Protein AF-A0A847A0R1-F1 (afdb_monomer_lite)

Secondary structure (DSSP, 8-state):
--SPPTT--HHHHHHHHHHHHHHHHHTT-HHHHHTTB-HHHHHHHHHHTT--S-HHHHHHIIIIIHHHHHHHHHHHTTPPPS--TT--STTEEE-GGG-EEEETTEEEE-GGGEEE--TTS-TTSS----TTTSS-EEEEE-TTS-EEEE-GGG--------

Radius of gyration: 16.35 Å; chains: 1; bounding box: 42×31×47 Å

Structure (mmCIF, N/CA/C/O backbone):
data_AF-A0A847A0R1-F1
#
_entry.id   AF-A0A847A0R1-F1
#
loop_
_atom_site.group_PDB
_atom_site.id
_atom_site.type_symbol
_atom_site.label_atom_id
_atom_site.label_alt_id
_atom_site.label_comp_id
_atom_site.label_asym_id
_atom_site.label_entity_id
_atom_site.label_seq_id
_atom_site.pdbx_PDB_ins_code
_atom_site.Cartn_x
_atom_site.Cartn_y
_atom_site.Cartn_z
_atom_site.occupancy
_atom_site.B_iso_or_equiv
_atom_site.auth_seq_id
_atom_site.auth_comp_id
_atom_site.auth_asym_id
_atom_site.auth_atom_id
_atom_site.pdbx_PDB_model_num
ATOM 1 N N . ALA A 1 1 ? 14.062 -8.640 5.015 1.00 62.72 1 ALA A N 1
ATOM 2 C CA . ALA A 1 1 ? 14.536 -7.464 4.256 1.00 62.72 1 ALA A CA 1
ATOM 3 C C . ALA A 1 1 ? 13.329 -6.574 3.983 1.00 62.72 1 ALA A C 1
ATOM 5 O O . ALA A 1 1 ? 12.242 -7.123 3.877 1.00 62.72 1 ALA A O 1
ATOM 6 N N . LEU A 1 2 ? 13.486 -5.249 3.879 1.00 88.38 2 LEU A N 1
ATOM 7 C CA . LEU A 1 2 ? 12.394 -4.323 3.509 1.00 88.38 2 LEU A CA 1
ATOM 8 C C . LEU A 1 2 ? 12.090 -4.357 1.999 1.00 88.38 2 LEU A C 1
ATOM 10 O O . LEU A 1 2 ? 11.686 -3.358 1.419 1.00 88.38 2 LEU A O 1
ATOM 14 N N . GLN A 1 3 ? 12.397 -5.473 1.343 1.00 94.19 3 GLN A N 1
ATOM 15 C CA . GLN A 1 3 ? 12.372 -5.637 -0.101 1.00 94.19 3 GLN A CA 1
ATOM 16 C C . GLN A 1 3 ? 11.925 -7.057 -0.447 1.00 94.19 3 GLN A C 1
ATOM 18 O O . GLN A 1 3 ? 12.223 -7.978 0.327 1.00 94.19 3 GLN A O 1
ATOM 23 N N . PRO A 1 4 ? 11.259 -7.240 -1.599 1.00 94.12 4 PRO A N 1
ATOM 24 C CA . PRO A 1 4 ? 10.969 -8.557 -2.140 1.00 94.12 4 PRO A CA 1
ATOM 25 C C . PRO A 1 4 ? 12.226 -9.415 -2.309 1.00 94.12 4 PRO A C 1
ATOM 27 O O . PRO A 1 4 ? 13.349 -8.916 -2.426 1.00 94.12 4 PRO A O 1
ATOM 30 N N . ILE A 1 5 ? 12.032 -10.730 -2.347 1.00 93.56 5 ILE A N 1
ATOM 31 C CA . ILE A 1 5 ? 13.088 -11.704 -2.617 1.00 93.56 5 ILE A CA 1
ATOM 32 C C . ILE A 1 5 ? 13.702 -11.400 -3.989 1.00 93.56 5 ILE A C 1
ATOM 34 O O . ILE A 1 5 ? 12.991 -11.210 -4.978 1.00 93.56 5 ILE A O 1
ATOM 38 N N . SER A 1 6 ? 15.034 -11.372 -4.055 1.00 89.75 6 SER A N 1
ATOM 39 C CA . SER A 1 6 ? 15.762 -11.129 -5.304 1.00 89.75 6 SER A CA 1
ATOM 40 C C . SER A 1 6 ? 15.384 -12.158 -6.377 1.00 89.75 6 SER A C 1
ATOM 42 O O . SER A 1 6 ? 15.292 -13.351 -6.090 1.00 89.75 6 SER A O 1
ATOM 44 N N . GLY A 1 7 ? 15.154 -11.691 -7.607 1.00 87.25 7 GLY A N 1
ATOM 45 C CA . GLY A 1 7 ? 14.718 -12.530 -8.729 1.00 87.25 7 GLY A CA 1
ATOM 46 C C . GLY A 1 7 ? 13.223 -12.875 -8.744 1.00 87.25 7 GLY A C 1
ATOM 47 O O . GLY A 1 7 ? 12.808 -13.660 -9.593 1.00 87.25 7 GLY A O 1
ATOM 48 N N . SER A 1 8 ? 12.416 -12.309 -7.838 1.00 92.06 8 SER A N 1
ATOM 49 C CA . SER A 1 8 ? 10.951 -12.418 -7.905 1.00 92.06 8 SER A CA 1
ATOM 50 C C . SER A 1 8 ? 10.419 -11.827 -9.211 1.00 92.06 8 SER A C 1
ATOM 52 O O . SER A 1 8 ? 10.944 -10.827 -9.703 1.00 92.06 8 SER A O 1
ATOM 54 N N . SER A 1 9 ? 9.347 -12.413 -9.748 1.00 94.94 9 SER A N 1
ATOM 55 C CA . SER A 1 9 ? 8.587 -11.775 -10.827 1.00 94.94 9 SER A CA 1
ATOM 56 C C . SER A 1 9 ? 7.990 -10.446 -10.346 1.00 94.94 9 SER A C 1
ATOM 58 O O . SER A 1 9 ? 7.819 -10.254 -9.143 1.00 94.94 9 SER A O 1
ATOM 60 N N . ALA A 1 10 ? 7.617 -9.540 -11.255 1.00 93.94 10 ALA A N 1
ATOM 61 C CA . ALA A 1 10 ? 6.969 -8.284 -10.865 1.00 93.94 10 ALA A CA 1
ATOM 62 C C . ALA A 1 10 ? 5.674 -8.509 -10.058 1.00 93.94 10 ALA A C 1
ATOM 64 O O . ALA A 1 10 ? 5.408 -7.784 -9.102 1.00 93.94 10 ALA A O 1
ATOM 65 N N . VAL A 1 11 ? 4.902 -9.549 -10.400 1.00 95.06 11 VAL A N 1
ATOM 66 C CA . VAL A 1 11 ? 3.691 -9.948 -9.665 1.00 95.06 11 VAL A CA 1
ATOM 67 C C . VAL A 1 11 ? 4.034 -10.396 -8.244 1.00 95.06 11 VAL A C 1
ATOM 69 O O . VAL A 1 11 ? 3.457 -9.894 -7.279 1.00 95.06 11 VAL A O 1
ATOM 72 N N . ASP A 1 12 ? 5.007 -11.298 -8.100 1.00 94.81 12 ASP A N 1
ATOM 73 C CA . ASP A 1 12 ? 5.421 -11.800 -6.786 1.00 94.81 12 ASP A CA 1
ATOM 74 C C . ASP A 1 12 ? 6.072 -10.697 -5.946 1.00 94.81 12 ASP A C 1
ATOM 76 O O . ASP A 1 12 ? 5.886 -10.649 -4.731 1.00 94.81 12 ASP A O 1
ATOM 80 N N . ALA A 1 13 ? 6.825 -9.799 -6.584 1.00 94.69 13 ALA A N 1
ATOM 81 C CA . ALA A 1 13 ? 7.440 -8.652 -5.939 1.00 94.69 13 ALA A CA 1
ATOM 82 C C . ALA A 1 13 ? 6.385 -7.669 -5.425 1.00 94.69 13 ALA A C 1
ATOM 84 O O . ALA A 1 13 ? 6.505 -7.195 -4.296 1.00 94.69 13 ALA A O 1
ATOM 85 N N . ALA A 1 14 ? 5.324 -7.419 -6.198 1.00 92.19 14 ALA A N 1
ATOM 86 C CA . ALA A 1 14 ? 4.196 -6.602 -5.767 1.00 92.19 14 ALA A CA 1
ATOM 87 C C . ALA A 1 14 ? 3.489 -7.197 -4.547 1.00 92.19 14 ALA A C 1
ATOM 89 O O . ALA A 1 14 ? 3.310 -6.500 -3.547 1.00 92.19 14 ALA A O 1
ATOM 90 N N . ALA A 1 15 ? 3.159 -8.490 -4.589 1.00 90.56 15 ALA A N 1
ATOM 91 C CA . ALA A 1 15 ? 2.528 -9.171 -3.463 1.00 90.56 15 ALA A CA 1
ATOM 92 C C . ALA A 1 15 ? 3.411 -9.127 -2.202 1.00 90.56 15 ALA A C 1
ATOM 94 O O . ALA A 1 15 ? 2.947 -8.758 -1.125 1.00 90.56 15 ALA A O 1
ATOM 95 N N . GLN A 1 16 ? 4.708 -9.416 -2.340 1.00 92.69 16 GLN A N 1
ATOM 96 C CA . GLN A 1 16 ? 5.658 -9.352 -1.227 1.00 92.69 16 GLN A CA 1
ATOM 97 C C . GLN A 1 16 ? 5.825 -7.934 -0.670 1.00 92.69 16 GLN A C 1
ATOM 99 O O . GLN A 1 16 ? 5.919 -7.775 0.544 1.00 92.69 16 GLN A O 1
ATOM 104 N N . LEU A 1 17 ? 5.859 -6.900 -1.517 1.00 91.44 17 LEU A N 1
ATOM 105 C CA . LEU A 1 17 ? 6.002 -5.514 -1.065 1.00 91.44 17 LEU A CA 1
ATOM 106 C C . LEU A 1 17 ? 4.784 -5.060 -0.247 1.00 91.44 17 LEU A C 1
ATOM 108 O O . LEU A 1 17 ? 4.952 -4.377 0.763 1.00 91.44 17 LEU A O 1
ATOM 112 N N . ILE A 1 18 ? 3.577 -5.483 -0.636 1.00 87.56 18 ILE A N 1
ATOM 113 C CA . ILE A 1 18 ? 2.336 -5.233 0.115 1.00 87.56 18 ILE A CA 1
ATOM 114 C C . ILE A 1 18 ? 2.385 -5.921 1.483 1.00 87.56 18 ILE A C 1
ATOM 116 O O . ILE A 1 18 ? 2.117 -5.277 2.496 1.00 87.56 18 ILE A O 1
ATOM 120 N N . GLU A 1 19 ? 2.800 -7.188 1.537 1.00 87.06 19 GLU A N 1
ATOM 121 C CA . GLU A 1 19 ? 2.970 -7.932 2.795 1.00 87.06 19 GLU A CA 1
ATOM 122 C C . GLU A 1 19 ? 4.019 -7.290 3.719 1.00 87.06 19 GLU A C 1
ATOM 124 O O . GLU A 1 19 ? 3.791 -7.139 4.920 1.00 87.06 19 GLU A O 1
ATOM 129 N N . ILE A 1 20 ? 5.155 -6.851 3.163 1.00 90.31 20 ILE A N 1
ATOM 130 C CA . ILE A 1 20 ? 6.194 -6.131 3.913 1.00 90.31 20 ILE A CA 1
ATOM 131 C C . ILE A 1 20 ? 5.623 -4.832 4.481 1.00 90.31 20 ILE A C 1
ATOM 133 O O . ILE A 1 20 ? 5.783 -4.566 5.671 1.00 90.31 20 ILE A O 1
ATOM 137 N N . HIS A 1 21 ? 4.952 -4.031 3.653 1.00 87.62 21 HIS A N 1
ATOM 138 C CA . HIS A 1 21 ? 4.368 -2.767 4.088 1.00 87.62 21 HIS A CA 1
ATOM 139 C C . HIS A 1 21 ? 3.350 -2.973 5.214 1.00 87.62 21 HIS A C 1
ATOM 141 O O . HIS A 1 21 ? 3.388 -2.269 6.222 1.00 87.62 21 HIS A O 1
ATOM 147 N N . ARG A 1 22 ? 2.477 -3.974 5.076 1.00 82.12 22 ARG A N 1
ATOM 148 C CA . ARG A 1 22 ? 1.491 -4.355 6.093 1.00 82.12 22 ARG A CA 1
ATOM 149 C C . ARG A 1 22 ? 2.156 -4.684 7.428 1.00 82.12 22 ARG A C 1
ATOM 151 O O . ARG A 1 22 ? 1.812 -4.073 8.435 1.00 82.12 22 ARG A O 1
ATOM 158 N N . GLY A 1 23 ? 3.173 -5.547 7.420 1.00 83.06 23 GLY A N 1
ATOM 159 C CA . GLY A 1 23 ? 3.915 -5.899 8.634 1.00 83.06 23 GLY A CA 1
ATOM 160 C C . GLY A 1 23 ? 4.646 -4.713 9.279 1.00 83.06 23 GLY A C 1
ATOM 161 O O . GLY A 1 23 ? 4.807 -4.677 10.499 1.00 83.06 23 GLY A O 1
ATOM 162 N N . LEU A 1 24 ? 5.074 -3.719 8.489 1.00 87.44 24 LEU A N 1
ATOM 163 C CA . LEU A 1 24 ? 5.667 -2.487 9.019 1.00 87.44 24 LEU A CA 1
ATOM 164 C C . LEU A 1 24 ? 4.635 -1.615 9.727 1.00 87.44 24 LEU A C 1
ATOM 166 O O . LEU A 1 24 ? 4.934 -1.124 10.811 1.00 87.44 24 LEU A O 1
ATOM 170 N N . LEU A 1 25 ? 3.439 -1.454 9.160 1.00 82.12 25 LEU A N 1
ATOM 171 C CA . LEU A 1 25 ? 2.365 -0.706 9.813 1.00 82.12 25 LEU A CA 1
ATOM 172 C C . LEU A 1 25 ? 1.882 -1.389 11.098 1.00 82.12 25 LEU A C 1
ATOM 174 O O . LEU A 1 25 ? 1.756 -0.728 12.120 1.00 82.12 25 LEU A O 1
ATOM 178 N N . GLU A 1 26 ? 1.697 -2.713 11.075 1.00 78.81 26 GLU A N 1
ATOM 179 C CA . GLU A 1 26 ? 1.339 -3.512 12.261 1.00 78.81 26 GLU A CA 1
ATOM 180 C C . GLU A 1 26 ? 2.386 -3.420 13.378 1.00 78.81 26 GLU A C 1
ATOM 182 O O . GLU A 1 26 ? 2.063 -3.561 14.553 1.00 78.81 26 GLU A O 1
ATOM 187 N N . SER A 1 27 ? 3.646 -3.179 13.013 1.00 85.62 27 SER A N 1
ATOM 188 C CA . SER A 1 27 ? 4.743 -2.970 13.962 1.00 85.62 27 SER A CA 1
ATOM 189 C C . SER A 1 27 ? 4.969 -1.491 14.307 1.00 85.62 27 SER A C 1
ATOM 191 O O . SER A 1 27 ? 5.995 -1.176 14.909 1.00 85.62 27 SER A O 1
ATOM 193 N N . GLU A 1 28 ? 4.087 -0.584 13.872 1.00 86.69 28 GLU A N 1
ATOM 194 C CA . GLU A 1 28 ? 4.196 0.876 14.039 1.0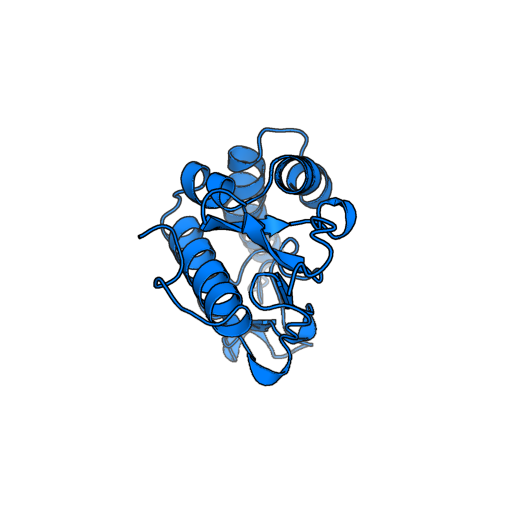0 86.69 28 GLU A CA 1
ATOM 195 C C . GLU A 1 28 ? 5.498 1.485 13.467 1.00 86.69 28 GLU A C 1
ATOM 197 O O . GLU A 1 28 ? 5.982 2.540 13.880 1.00 86.69 28 GLU A O 1
ATOM 202 N N . ARG A 1 29 ? 6.098 0.835 12.463 1.00 90.38 29 ARG A N 1
ATOM 203 C CA . ARG A 1 29 ? 7.346 1.257 11.798 1.00 90.38 29 ARG A CA 1
ATOM 204 C C . ARG A 1 29 ? 7.055 2.178 10.610 1.00 90.38 29 ARG A C 1
ATOM 206 O O . ARG A 1 29 ? 7.483 1.916 9.485 1.00 90.38 29 ARG A O 1
ATOM 213 N N . PHE A 1 30 ? 6.341 3.275 10.859 1.00 87.62 30 PHE A N 1
ATOM 214 C CA . PHE A 1 30 ? 5.815 4.173 9.817 1.00 87.62 30 PHE A CA 1
ATOM 215 C C . PHE A 1 30 ? 6.895 4.811 8.933 1.00 87.62 30 PHE A C 1
ATOM 217 O O . PHE A 1 30 ? 6.709 4.911 7.724 1.00 87.62 30 PHE A O 1
ATOM 224 N N . ASN A 1 31 ? 8.058 5.154 9.495 1.00 91.00 31 ASN A N 1
ATOM 225 C CA . ASN A 1 31 ? 9.199 5.669 8.722 1.00 91.00 31 ASN A CA 1
ATOM 226 C C . ASN A 1 31 ? 9.687 4.670 7.664 1.00 91.00 31 ASN A C 1
ATOM 228 O O . ASN A 1 31 ? 10.021 5.033 6.537 1.00 91.00 31 ASN A O 1
ATOM 232 N N . GLU A 1 32 ? 9.728 3.389 8.023 1.00 92.69 32 GLU A N 1
ATOM 233 C CA . GLU A 1 32 ? 10.192 2.337 7.124 1.00 92.69 32 GLU A CA 1
ATOM 234 C C . GLU A 1 32 ? 9.116 1.974 6.105 1.00 92.69 32 GLU A C 1
ATOM 236 O O . GLU A 1 32 ? 9.441 1.772 4.938 1.00 92.69 32 GLU A O 1
ATOM 241 N N . ALA A 1 33 ? 7.843 1.968 6.510 1.00 89.62 33 ALA A N 1
ATOM 242 C CA . ALA A 1 33 ? 6.719 1.837 5.587 1.00 89.62 33 ALA A CA 1
ATOM 243 C C . ALA A 1 33 ? 6.732 2.966 4.544 1.00 89.62 33 ALA A C 1
ATOM 245 O O . ALA A 1 33 ? 6.631 2.705 3.346 1.00 89.62 33 ALA A O 1
ATOM 246 N N . CYS A 1 34 ? 6.982 4.203 4.985 1.00 88.50 34 CYS A N 1
ATOM 247 C CA . CYS A 1 34 ? 7.103 5.363 4.111 1.00 88.50 34 CYS A CA 1
ATOM 248 C C . CYS A 1 34 ? 8.254 5.225 3.093 1.00 88.50 34 CYS A C 1
ATOM 250 O O . CYS A 1 34 ? 8.127 5.635 1.940 1.00 88.50 34 CYS A O 1
ATOM 252 N N . SER A 1 35 ? 9.359 4.571 3.467 1.00 91.19 35 SER A N 1
ATOM 253 C CA . SER A 1 35 ? 10.494 4.342 2.557 1.00 91.19 35 SER A CA 1
ATOM 254 C C . SER A 1 35 ? 10.181 3.423 1.364 1.00 91.19 35 SER A C 1
ATOM 256 O O . SER A 1 35 ? 10.948 3.388 0.398 1.00 91.19 35 SER A O 1
ATOM 258 N N . LEU A 1 36 ? 9.058 2.692 1.407 1.00 91.94 36 LEU A N 1
ATOM 259 C CA . LEU A 1 36 ? 8.607 1.819 0.319 1.00 91.94 36 LEU A CA 1
ATOM 260 C C . LEU A 1 36 ? 7.909 2.584 -0.811 1.00 91.94 36 LEU A C 1
ATOM 262 O O . LEU A 1 36 ? 7.634 1.996 -1.855 1.00 91.94 36 LEU A O 1
ATOM 266 N N . TYR A 1 37 ? 7.622 3.873 -0.635 1.00 89.50 37 TYR A N 1
ATOM 267 C CA . TYR A 1 37 ? 7.005 4.714 -1.657 1.00 89.50 37 TYR A CA 1
ATOM 268 C C . TYR A 1 37 ? 8.060 5.490 -2.439 1.00 89.50 37 TYR A C 1
ATOM 270 O O . TYR A 1 37 ? 9.092 5.907 -1.906 1.00 89.50 37 TYR A O 1
ATOM 278 N N . ARG A 1 38 ? 7.793 5.737 -3.722 1.00 87.81 38 ARG A N 1
ATOM 279 C CA . ARG A 1 38 ? 8.481 6.811 -4.444 1.00 87.81 38 ARG A CA 1
ATOM 280 C C . ARG A 1 38 ? 8.028 8.177 -3.913 1.00 87.81 38 ARG A C 1
ATOM 282 O O . ARG A 1 38 ? 6.959 8.308 -3.321 1.00 87.81 38 ARG A O 1
ATOM 289 N N . ALA A 1 39 ? 8.876 9.188 -4.092 1.00 82.75 39 ALA A N 1
ATOM 290 C CA . ALA A 1 39 ? 8.731 10.476 -3.417 1.00 82.75 39 ALA A CA 1
ATOM 291 C C . ALA A 1 39 ? 7.437 11.229 -3.776 1.00 82.75 39 ALA A C 1
ATOM 293 O O . ALA A 1 39 ? 6.842 11.847 -2.894 1.00 82.75 39 ALA A O 1
ATOM 294 N N . GLU A 1 40 ? 6.977 11.186 -5.031 1.00 78.94 40 GLU A N 1
ATOM 295 C CA . GLU A 1 40 ? 5.735 11.866 -5.412 1.00 78.94 40 GLU A CA 1
ATOM 296 C C . GLU A 1 40 ? 4.519 11.087 -4.901 1.00 78.94 40 GLU A C 1
ATOM 298 O O . GLU A 1 40 ? 3.605 11.714 -4.363 1.00 78.94 40 GLU A O 1
ATOM 303 N N . PHE A 1 41 ? 4.514 9.746 -4.948 1.00 81.00 41 PHE A N 1
ATOM 304 C CA . PHE A 1 41 ? 3.425 8.984 -4.330 1.00 81.00 41 PHE A CA 1
ATOM 305 C C . PHE A 1 41 ? 3.371 9.185 -2.808 1.00 81.00 41 PHE A C 1
ATOM 307 O O . PHE A 1 41 ? 2.290 9.405 -2.265 1.00 81.00 41 PHE A O 1
ATOM 314 N N . ALA A 1 42 ? 4.521 9.225 -2.128 1.00 80.75 42 ALA A N 1
ATOM 315 C CA . ALA A 1 42 ? 4.594 9.555 -0.704 1.00 80.75 42 ALA A CA 1
ATOM 316 C C . ALA A 1 42 ? 3.967 10.929 -0.397 1.00 80.75 42 ALA A C 1
ATOM 318 O O . ALA A 1 42 ? 3.213 11.065 0.563 1.00 80.75 42 ALA A O 1
ATOM 319 N N . GLY A 1 43 ? 4.209 11.936 -1.245 1.00 75.38 43 GLY A N 1
ATOM 320 C CA . GLY A 1 43 ? 3.580 13.255 -1.121 1.00 75.38 43 GLY A CA 1
ATOM 321 C C . GLY A 1 43 ? 2.064 13.252 -1.370 1.00 75.38 43 GLY A C 1
ATOM 322 O O . GLY A 1 43 ? 1.343 14.064 -0.792 1.00 75.38 43 GLY A O 1
ATOM 323 N N . GLN A 1 44 ? 1.555 12.331 -2.194 1.00 74.94 44 GLN A N 1
ATOM 324 C CA . GLN A 1 44 ? 0.116 12.177 -2.442 1.00 74.94 44 GLN A CA 1
ATOM 325 C C . GLN A 1 44 ? -0.624 11.504 -1.280 1.00 74.94 44 GLN A C 1
ATOM 327 O O . GLN A 1 44 ? -1.820 11.754 -1.116 1.00 74.94 44 GLN A O 1
ATOM 332 N N . LEU A 1 45 ? 0.056 10.682 -0.468 1.00 71.75 45 LEU A N 1
ATOM 333 C CA . LEU A 1 45 ? -0.560 10.020 0.690 1.00 71.75 45 LEU A CA 1
ATOM 334 C C . LEU A 1 45 ? -1.161 11.032 1.668 1.00 71.75 45 LEU A C 1
ATOM 336 O O . LEU A 1 45 ? -2.272 10.813 2.148 1.00 71.75 45 LEU A O 1
ATOM 340 N N . ALA A 1 46 ? -0.481 12.158 1.897 1.00 65.56 46 ALA A N 1
ATOM 341 C CA . ALA A 1 46 ? -0.965 13.236 2.759 1.00 65.56 46 ALA A CA 1
ATOM 342 C C . ALA A 1 46 ? -2.381 13.684 2.338 1.00 65.56 46 ALA A C 1
ATOM 344 O O . ALA A 1 46 ? -3.338 13.640 3.115 1.00 65.56 46 ALA A O 1
ATOM 345 N N . GLY A 1 47 ? -2.564 13.964 1.043 1.00 63.12 47 GLY A N 1
ATOM 346 C CA . GLY A 1 47 ? -3.859 14.363 0.487 1.00 63.12 47 GLY A CA 1
ATOM 347 C C . GLY A 1 47 ? -4.964 13.305 0.607 1.00 63.12 47 GLY A C 1
ATOM 348 O O . GLY A 1 47 ? -6.140 13.665 0.586 1.00 63.12 47 GLY A O 1
ATOM 349 N N . LEU A 1 48 ? -4.616 12.022 0.746 1.00 59.28 48 LEU A N 1
ATOM 350 C CA . LEU A 1 48 ? -5.581 10.924 0.883 1.00 59.28 48 LEU A CA 1
ATOM 351 C C . LEU A 1 48 ? -6.102 10.760 2.310 1.00 59.28 48 LEU A C 1
ATOM 353 O O . LEU A 1 48 ? -7.264 10.402 2.478 1.00 59.28 48 LEU A O 1
ATOM 357 N N . ALA A 1 49 ? -5.282 11.049 3.320 1.00 56.22 49 ALA A N 1
ATOM 358 C CA . ALA A 1 49 ? -5.705 11.003 4.720 1.00 56.22 49 ALA A CA 1
ATOM 359 C C . ALA A 1 49 ? -6.398 12.298 5.183 1.00 56.22 49 ALA A C 1
ATOM 361 O O . ALA A 1 49 ? -6.777 12.402 6.345 1.00 56.22 49 ALA A O 1
ATOM 362 N N . GLY A 1 50 ? -6.536 13.300 4.302 1.00 60.78 50 GLY A N 1
ATOM 363 C CA . GLY A 1 50 ? -6.978 14.645 4.690 1.00 60.78 50 GLY A CA 1
ATOM 364 C C . GLY A 1 50 ? -5.953 15.389 5.554 1.00 60.78 50 GLY A C 1
ATOM 365 O O . GLY A 1 50 ? -6.284 16.407 6.158 1.00 60.78 50 GLY A O 1
ATOM 366 N N . HIS A 1 51 ? -4.715 14.895 5.587 1.00 65.19 51 HIS A N 1
ATOM 367 C CA . HIS A 1 51 ? -3.637 15.363 6.443 1.00 65.19 51 HIS A CA 1
ATOM 368 C C . HIS A 1 51 ? -2.585 16.115 5.609 1.00 65.19 51 HIS A C 1
ATOM 370 O O . HIS A 1 51 ? -2.349 15.792 4.450 1.00 65.19 51 HIS A O 1
ATOM 376 N N . GLN A 1 52 ? -1.943 17.149 6.153 1.00 64.62 52 GLN A N 1
ATOM 377 C CA . GLN A 1 52 ? -0.880 17.893 5.448 1.00 64.62 52 GLN A CA 1
ATOM 378 C C . GLN A 1 52 ? 0.448 17.812 6.198 1.00 64.62 52 GLN A C 1
ATOM 380 O O . GLN A 1 52 ? 1.046 18.830 6.541 1.00 64.62 52 GLN A O 1
ATOM 385 N N . GLY A 1 53 ? 0.890 16.583 6.447 1.00 73.00 53 GLY A N 1
ATOM 386 C CA . GLY A 1 53 ? 2.132 16.278 7.148 1.00 73.00 53 GLY A CA 1
ATOM 387 C C . GLY A 1 53 ? 3.052 15.353 6.347 1.00 73.00 53 GLY A C 1
ATOM 388 O O . GLY A 1 53 ? 2.707 14.931 5.238 1.00 73.00 53 GLY A O 1
ATOM 389 N N . PRO A 1 54 ? 4.240 15.046 6.891 1.00 84.25 54 PRO A N 1
ATOM 390 C CA . PRO A 1 54 ? 5.120 13.994 6.397 1.00 84.25 54 PRO A CA 1
ATOM 391 C C . PRO A 1 54 ? 4.386 12.661 6.191 1.00 84.25 54 PRO A C 1
ATOM 393 O O . PRO A 1 54 ? 3.330 12.394 6.771 1.00 84.25 54 PRO A O 1
ATOM 396 N N . CYS A 1 55 ? 4.943 11.800 5.344 1.00 84.88 55 CYS A N 1
ATOM 397 C CA . CYS A 1 55 ? 4.285 10.553 4.958 1.00 84.88 55 CYS A CA 1
ATOM 398 C C . CYS A 1 55 ? 4.183 9.566 6.133 1.00 84.88 55 CYS A C 1
ATOM 400 O O . CYS A 1 55 ? 3.157 8.913 6.289 1.00 84.88 55 CYS A O 1
ATOM 402 N N . GLU A 1 56 ? 5.171 9.520 7.024 1.00 86.56 56 GLU A N 1
ATOM 403 C CA . GLU A 1 56 ? 5.124 8.757 8.272 1.00 86.56 56 GLU A CA 1
ATOM 404 C C . GLU A 1 56 ? 4.015 9.228 9.225 1.00 86.56 56 GLU A C 1
ATOM 406 O O . GLU A 1 56 ? 3.319 8.392 9.796 1.00 86.56 56 GLU A O 1
ATOM 411 N N . GLU A 1 57 ? 3.805 1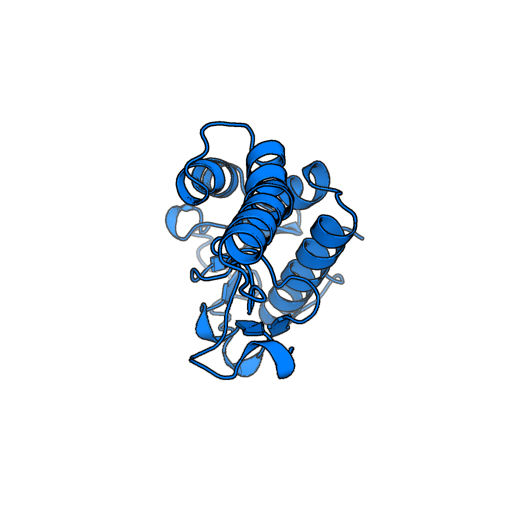0.543 9.356 1.00 85.06 57 GLU A N 1
ATOM 412 C CA . GLU A 1 57 ? 2.748 11.120 10.197 1.00 85.06 57 GLU A CA 1
ATOM 413 C C . GLU A 1 57 ? 1.379 10.830 9.591 1.00 85.06 57 GLU A C 1
ATOM 415 O O . GLU A 1 57 ? 0.464 10.414 10.290 1.00 85.06 57 GLU A O 1
ATOM 420 N N . THR A 1 58 ? 1.273 10.941 8.267 1.00 80.56 58 THR A N 1
ATOM 421 C CA . THR A 1 58 ? 0.073 10.566 7.515 1.00 80.56 58 THR A CA 1
ATOM 422 C C . THR A 1 58 ? -0.276 9.091 7.718 1.00 80.56 58 THR A C 1
ATOM 424 O O . THR A 1 58 ? -1.437 8.757 7.945 1.00 80.56 58 THR A O 1
ATOM 427 N N . LEU A 1 59 ? 0.716 8.196 7.640 1.00 80.75 59 LEU A N 1
ATOM 428 C CA . LEU A 1 59 ? 0.523 6.764 7.866 1.00 80.75 59 LEU A CA 1
ATOM 429 C C . LEU A 1 59 ? 0.123 6.475 9.317 1.00 80.75 59 LEU A C 1
ATOM 431 O O . LEU A 1 59 ? -0.781 5.674 9.530 1.00 80.75 59 LEU A O 1
ATOM 435 N N . TYR A 1 60 ? 0.748 7.135 10.296 1.00 82.56 60 TYR A N 1
ATOM 436 C CA . TYR A 1 60 ? 0.371 7.035 11.708 1.00 82.56 60 TYR A CA 1
ATOM 437 C C . TYR A 1 60 ? -1.060 7.524 11.952 1.00 82.56 60 TYR A C 1
ATOM 439 O O . TYR A 1 60 ? -1.851 6.826 12.578 1.00 82.56 60 TYR A O 1
ATOM 447 N N . GLU A 1 61 ? -1.417 8.698 11.439 1.00 78.06 61 GLU A N 1
ATOM 448 C CA . GLU A 1 61 ? -2.740 9.286 11.638 1.00 78.06 61 GLU A CA 1
ATOM 449 C C . GLU A 1 61 ? -3.823 8.429 10.986 1.00 78.06 61 GLU A C 1
ATOM 451 O O . GLU A 1 61 ? -4.825 8.108 11.622 1.00 78.06 61 GLU A O 1
ATOM 456 N N . ALA A 1 62 ? -3.586 7.971 9.754 1.00 72.75 62 ALA A N 1
ATOM 457 C CA . ALA A 1 62 ? -4.499 7.070 9.068 1.00 72.75 62 ALA A CA 1
ATOM 458 C C . ALA A 1 62 ? -4.639 5.728 9.801 1.00 72.75 62 ALA A C 1
ATOM 460 O O . ALA A 1 62 ? -5.746 5.220 9.922 1.00 72.75 62 ALA A O 1
ATOM 461 N N . PHE A 1 63 ? -3.542 5.140 10.285 1.00 73.12 63 PHE A N 1
ATOM 462 C CA . PHE A 1 63 ? -3.554 3.793 10.859 1.00 73.12 63 PHE A CA 1
ATOM 463 C C . PHE A 1 63 ? -4.007 3.747 12.322 1.00 73.12 63 PHE A C 1
ATOM 465 O O . PHE A 1 63 ? -4.782 2.869 12.693 1.00 73.12 63 PHE A O 1
ATOM 472 N N . VAL A 1 64 ? -3.517 4.668 13.152 1.00 74.31 64 VAL A N 1
ATOM 473 C CA . VAL A 1 64 ? -3.717 4.675 14.610 1.00 74.31 64 VAL A CA 1
ATOM 474 C C . VAL A 1 64 ? -4.836 5.638 14.993 1.00 74.31 64 VAL A C 1
ATOM 476 O O . VAL A 1 64 ? -5.832 5.223 15.575 1.00 74.31 64 VAL A O 1
ATOM 479 N N . VAL A 1 65 ? -4.713 6.918 14.631 1.00 72.12 65 VAL A N 1
ATOM 480 C CA . VAL A 1 65 ? -5.619 7.970 15.131 1.00 72.12 65 VAL A CA 1
ATOM 481 C C . VAL A 1 65 ? -7.033 7.799 14.585 1.00 72.12 65 VAL A C 1
ATOM 483 O O . VAL A 1 65 ? -7.987 7.754 15.355 1.00 72.12 65 VAL A O 1
ATOM 486 N N . GLN A 1 66 ? -7.187 7.652 13.268 1.00 71.25 66 GLN A N 1
ATOM 487 C CA . GLN A 1 66 ? -8.511 7.505 12.649 1.00 71.25 66 GLN A CA 1
ATOM 488 C C . GLN A 1 66 ? -9.188 6.183 13.037 1.00 71.25 66 GLN A C 1
ATOM 490 O O . GLN A 1 66 ? -10.416 6.093 13.075 1.00 71.25 66 GLN A O 1
ATOM 495 N N . THR A 1 67 ? -8.393 5.167 13.375 1.00 66.69 67 THR A N 1
ATOM 496 C CA . THR A 1 67 ? -8.879 3.926 13.980 1.00 66.69 67 THR A CA 1
ATOM 497 C C . THR A 1 67 ? -9.461 4.196 15.367 1.00 66.69 67 THR A C 1
ATOM 499 O O . THR A 1 67 ? -10.625 3.871 15.603 1.00 66.69 67 THR A O 1
ATOM 502 N N . ASP A 1 68 ? -8.704 4.840 16.257 1.00 69.06 68 ASP A N 1
ATOM 503 C CA . ASP A 1 68 ? -9.152 5.167 17.617 1.00 69.06 68 ASP A CA 1
ATOM 504 C C . ASP A 1 68 ? -10.399 6.065 17.618 1.00 69.06 68 ASP A C 1
ATOM 506 O O . ASP A 1 68 ? -11.346 5.818 18.369 1.00 69.06 68 ASP A O 1
ATOM 510 N N . GLU A 1 69 ? -10.447 7.073 16.744 1.00 69.94 69 GLU A N 1
ATOM 511 C CA . GLU A 1 69 ? -11.609 7.955 16.587 1.00 69.94 69 GLU A CA 1
ATOM 512 C C . GLU A 1 69 ? -12.860 7.187 16.148 1.00 69.94 69 GLU A C 1
ATOM 514 O O . GLU A 1 69 ? -13.949 7.420 16.679 1.00 69.94 69 GLU A O 1
ATOM 519 N N . ALA A 1 70 ? -12.718 6.242 15.215 1.00 66.25 70 ALA A N 1
ATOM 520 C CA . ALA A 1 70 ? -13.826 5.404 14.771 1.00 66.25 70 ALA A CA 1
ATOM 521 C C . ALA A 1 70 ? -14.331 4.478 15.890 1.00 66.25 70 ALA A C 1
ATOM 523 O O . ALA A 1 70 ? -15.545 4.320 16.049 1.00 66.25 70 ALA A O 1
ATOM 524 N N . PHE A 1 71 ? -13.428 3.909 16.698 1.00 66.75 71 PHE A N 1
ATOM 525 C CA . PHE A 1 71 ? -13.813 3.114 17.867 1.00 66.75 71 PHE A CA 1
ATOM 526 C C . PHE A 1 71 ? -14.555 3.957 18.911 1.00 66.75 71 PHE A C 1
ATOM 528 O O . PHE A 1 71 ? -15.636 3.565 19.357 1.00 66.75 71 PHE A O 1
ATOM 535 N N . ALA A 1 72 ? -14.028 5.136 19.245 1.00 68.81 72 ALA A N 1
ATOM 536 C CA . ALA A 1 72 ? -14.650 6.051 20.199 1.00 68.81 72 ALA A CA 1
ATOM 537 C C . ALA A 1 72 ? -16.029 6.547 19.725 1.00 68.81 72 ALA A C 1
ATOM 539 O O . ALA A 1 72 ? -16.963 6.655 20.522 1.00 68.81 72 ALA A O 1
ATOM 540 N N . ALA A 1 73 ? -16.184 6.827 18.426 1.00 68.56 73 ALA A N 1
ATOM 541 C CA . ALA A 1 73 ? -17.455 7.252 17.846 1.00 68.56 73 ALA A CA 1
ATOM 542 C C . ALA A 1 73 ? -18.530 6.159 17.940 1.00 68.56 73 ALA A C 1
ATOM 544 O O . ALA A 1 73 ? -19.668 6.451 18.309 1.00 68.56 73 ALA A O 1
ATOM 545 N N . ALA A 1 74 ? -18.178 4.904 17.653 1.00 66.06 74 ALA A N 1
ATOM 546 C CA . ALA A 1 74 ? -19.109 3.788 17.777 1.00 66.06 74 ALA A CA 1
ATOM 547 C C . ALA A 1 74 ? -19.490 3.519 19.241 1.00 66.06 74 ALA A C 1
ATOM 549 O O . ALA A 1 74 ? -20.677 3.394 19.548 1.00 66.06 74 ALA A O 1
ATOM 550 N N . GLU A 1 75 ? -18.519 3.543 20.161 1.00 71.50 75 GLU A N 1
ATOM 551 C CA . GLU A 1 75 ? -18.786 3.418 21.600 1.00 71.50 75 GLU A CA 1
ATOM 552 C C . GLU A 1 75 ? -19.765 4.499 22.088 1.00 71.50 75 GLU A C 1
ATOM 554 O O . GLU A 1 75 ? -20.729 4.192 22.794 1.00 71.50 75 GLU A O 1
ATOM 559 N N . ALA A 1 76 ? -19.580 5.753 21.661 1.00 70.69 76 ALA A N 1
ATOM 560 C CA . ALA A 1 76 ? -20.469 6.861 22.014 1.00 70.69 76 ALA A CA 1
ATOM 561 C C . ALA A 1 76 ? -21.911 6.677 21.503 1.00 70.69 76 ALA A C 1
ATOM 563 O O . ALA A 1 76 ? -22.852 7.194 22.112 1.00 70.69 76 ALA A O 1
ATOM 564 N N . LEU A 1 77 ? -22.097 5.934 20.410 1.00 77.56 77 LEU A N 1
ATOM 565 C CA . LEU A 1 77 ? -23.406 5.576 19.857 1.00 77.56 77 LEU A CA 1
ATOM 566 C C . LEU A 1 77 ? -23.988 4.294 20.479 1.00 77.56 77 LEU A C 1
ATOM 568 O O . LEU A 1 77 ? -25.119 3.921 20.169 1.00 77.56 77 LEU A O 1
ATOM 572 N N . GLY A 1 78 ? -23.255 3.631 21.381 1.00 70.81 78 GLY A N 1
ATOM 573 C CA . GLY A 1 78 ? -23.617 2.311 21.904 1.00 70.81 78 GLY A CA 1
ATOM 574 C C . GLY A 1 78 ? -23.551 1.215 20.838 1.00 70.81 78 GLY A C 1
ATOM 575 O O . GLY A 1 78 ? -24.164 0.156 20.995 1.00 70.81 78 GLY A O 1
ATOM 576 N N . GLU A 1 79 ? -22.840 1.482 19.747 1.00 62.25 79 GLU A N 1
ATOM 577 C CA . GLU A 1 79 ? -22.634 0.575 18.632 1.00 62.25 79 GLU A CA 1
ATOM 578 C C . GLU A 1 79 ? -21.301 -0.156 18.806 1.00 62.25 79 GLU A C 1
ATOM 580 O O . GLU A 1 79 ? -20.344 0.354 19.388 1.00 62.25 79 GLU A O 1
ATOM 585 N N . MET A 1 80 ? -21.230 -1.381 18.291 1.00 56.59 80 MET A N 1
ATOM 586 C CA . MET A 1 80 ? -19.947 -2.042 18.092 1.00 56.59 80 MET A CA 1
ATOM 587 C C . MET A 1 80 ? -19.448 -1.621 16.704 1.00 56.59 80 MET A C 1
ATOM 589 O O . MET A 1 80 ? -20.146 -1.902 15.726 1.00 56.59 80 MET A O 1
ATOM 593 N N . PRO A 1 81 ? -18.296 -0.935 16.591 1.00 52.75 81 PRO A N 1
ATOM 594 C CA . PRO A 1 81 ? -17.750 -0.554 15.294 1.00 52.75 81 PRO A CA 1
ATOM 595 C C . PRO A 1 81 ? -17.479 -1.831 14.501 1.00 52.75 81 PRO A C 1
ATOM 597 O O . PRO A 1 81 ? -16.745 -2.701 14.963 1.00 52.75 81 PRO A O 1
ATOM 600 N N . LEU A 1 82 ? -18.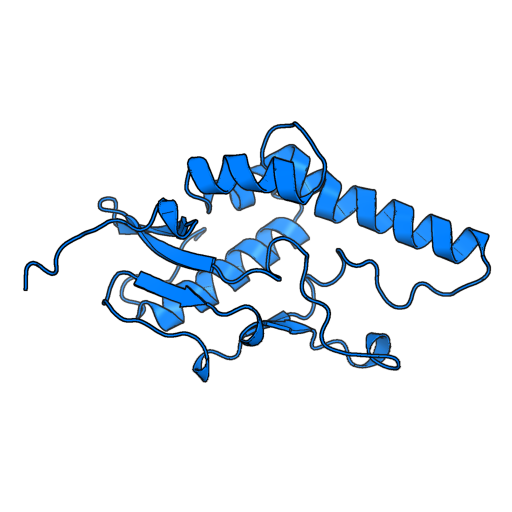115 -1.961 13.335 1.00 53.31 82 LEU A N 1
ATOM 601 C CA . LEU A 1 82 ? -17.998 -3.169 12.517 1.00 53.31 82 LEU A CA 1
ATOM 602 C C . LEU A 1 82 ? -16.608 -3.275 11.881 1.00 53.31 82 LEU A C 1
ATOM 604 O O . LEU A 1 82 ? -16.087 -4.379 11.785 1.00 53.31 82 LEU A O 1
ATOM 608 N N . THR A 1 83 ? -16.015 -2.136 11.498 1.00 50.84 83 THR A N 1
ATOM 609 C CA . THR A 1 83 ? -14.595 -1.938 11.152 1.00 50.84 83 THR A CA 1
ATOM 610 C C . THR A 1 83 ? -14.366 -0.440 10.913 1.00 50.84 83 THR A C 1
ATOM 612 O O . THR A 1 83 ? -15.109 0.157 10.128 1.00 50.84 83 THR A O 1
ATOM 615 N N . PRO A 1 84 ? -13.369 0.222 11.520 1.00 50.75 84 PRO A N 1
ATOM 616 C CA . PRO A 1 84 ? -12.885 1.502 11.001 1.00 50.75 84 PRO A CA 1
ATOM 617 C C . PRO A 1 84 ? -12.476 1.349 9.530 1.00 50.75 84 PRO A C 1
ATOM 619 O O . PRO A 1 84 ? -11.839 0.361 9.200 1.00 50.75 84 PRO A O 1
ATOM 622 N N . ALA A 1 85 ? -12.728 2.326 8.648 1.00 45.72 85 ALA A N 1
ATOM 623 C CA . ALA A 1 85 ? -12.275 2.282 7.241 1.00 45.72 85 ALA A CA 1
ATOM 624 C C . ALA A 1 85 ? -10.733 2.173 7.068 1.00 45.72 85 ALA A C 1
ATOM 626 O O . ALA A 1 85 ? -10.228 2.035 5.950 1.00 45.72 85 ALA A O 1
ATOM 627 N N . PHE A 1 86 ? -9.998 2.249 8.183 1.00 48.91 86 PHE A N 1
ATOM 628 C CA . PHE A 1 86 ? -8.545 2.172 8.290 1.00 48.91 86 PHE A CA 1
ATOM 629 C C . PHE A 1 86 ? -8.032 0.976 9.117 1.00 48.91 86 PHE A C 1
ATOM 631 O O . PHE A 1 86 ? -6.845 0.663 9.042 1.00 48.91 86 PHE A O 1
ATOM 638 N N . PHE A 1 87 ? -8.920 0.234 9.791 1.00 49.47 87 PHE A N 1
ATOM 639 C CA . PHE A 1 87 ? -8.735 -1.211 9.958 1.00 49.47 87 PHE A CA 1
ATOM 640 C C . PHE A 1 87 ? -9.048 -1.779 8.560 1.00 49.47 87 PHE A C 1
ATOM 642 O O . PHE A 1 87 ? -10.069 -1.469 7.970 1.00 49.47 87 PHE A O 1
ATOM 649 N N . VAL A 1 88 ? -8.175 -2.470 7.847 1.00 51.56 88 VAL A N 1
ATOM 650 C CA . VAL A 1 88 ? -7.808 -3.847 8.141 1.00 51.56 88 VAL A CA 1
ATOM 651 C C . VAL A 1 88 ? -6.415 -4.092 7.560 1.00 51.56 88 VAL A C 1
ATOM 653 O O . VAL A 1 88 ? -6.273 -4.307 6.357 1.00 51.56 88 VAL A O 1
ATOM 656 N N . PRO A 1 89 ? -5.368 -4.064 8.389 1.00 49.03 89 PRO A N 1
ATOM 657 C CA . PRO A 1 89 ? -4.046 -4.564 8.033 1.00 49.03 89 PRO A CA 1
ATOM 658 C C . PRO A 1 89 ? -3.944 -6.064 8.322 1.00 49.03 89 PRO A C 1
ATOM 660 O O . PRO A 1 89 ? -3.410 -6.803 7.513 1.00 49.03 89 PRO A O 1
ATOM 663 N N . SER A 1 90 ? -4.544 -6.557 9.405 1.00 46.78 90 SER A N 1
ATOM 664 C CA . SER A 1 90 ? -4.282 -7.906 9.927 1.00 46.78 90 SER A CA 1
ATOM 665 C C . SER A 1 90 ? -4.812 -9.066 9.074 1.00 46.78 90 SER A C 1
ATOM 667 O O . SER A 1 90 ? -4.508 -10.224 9.363 1.00 46.78 90 SER A O 1
ATOM 669 N N . ALA A 1 91 ? -5.590 -8.788 8.023 1.00 55.94 91 ALA A N 1
ATOM 670 C CA . ALA A 1 91 ? -6.276 -9.811 7.244 1.00 55.94 91 ALA A CA 1
ATOM 671 C C . ALA A 1 91 ? -6.406 -9.462 5.750 1.00 55.94 91 ALA A C 1
ATOM 673 O O . ALA A 1 91 ? -7.397 -9.818 5.136 1.00 55.94 91 ALA A O 1
ATOM 674 N N . ILE A 1 92 ? -5.458 -8.765 5.116 1.00 67.25 92 ILE A N 1
ATOM 675 C CA . ILE A 1 92 ? -5.539 -8.556 3.653 1.00 67.25 92 ILE A CA 1
ATOM 676 C C . ILE A 1 92 ? -5.122 -9.839 2.920 1.00 67.25 92 ILE A C 1
ATOM 678 O O . ILE A 1 92 ? -3.978 -10.271 3.041 1.00 67.25 92 ILE A O 1
ATOM 682 N N . ALA A 1 93 ? -6.027 -10.418 2.130 1.00 75.00 93 ALA A N 1
ATOM 683 C CA . ALA A 1 93 ? -5.687 -11.341 1.054 1.00 75.00 93 ALA A CA 1
ATOM 684 C C . ALA A 1 93 ? -5.308 -10.573 -0.207 1.00 75.00 93 ALA A C 1
ATOM 686 O O . ALA A 1 93 ? -5.985 -9.620 -0.600 1.00 75.00 93 ALA A O 1
ATOM 687 N N . ILE A 1 94 ? -4.260 -11.064 -0.860 1.00 82.06 94 ILE A N 1
ATOM 688 C CA . ILE A 1 94 ? -3.804 -10.594 -2.161 1.00 82.06 94 ILE A CA 1
ATOM 689 C C . ILE A 1 94 ? -4.147 -11.670 -3.192 1.00 82.06 94 ILE A C 1
ATOM 691 O O . ILE A 1 94 ? -3.599 -12.774 -3.154 1.00 82.06 94 ILE A O 1
ATOM 695 N N . ASP A 1 95 ? -5.038 -11.353 -4.126 1.00 85.38 95 ASP A N 1
ATOM 696 C CA . ASP A 1 95 ? -5.310 -12.183 -5.297 1.00 85.38 95 ASP A CA 1
ATOM 697 C C . ASP A 1 95 ? -4.298 -11.859 -6.401 1.00 85.38 95 ASP A C 1
ATOM 699 O O . ASP A 1 95 ? -4.483 -10.955 -7.222 1.00 85.38 95 ASP A O 1
ATOM 703 N N . THR A 1 96 ? -3.198 -12.612 -6.424 1.00 88.06 96 THR A N 1
ATOM 704 C CA . THR A 1 96 ? -2.118 -12.417 -7.400 1.00 88.06 96 THR A CA 1
ATOM 705 C C . THR A 1 96 ? -2.553 -12.658 -8.843 1.00 88.06 96 THR A C 1
ATOM 707 O O . THR A 1 96 ? -1.881 -12.181 -9.753 1.00 88.06 96 THR A O 1
ATOM 710 N N . THR A 1 97 ? -3.689 -13.326 -9.085 1.00 90.56 97 THR A N 1
ATOM 711 C CA . THR A 1 97 ? -4.214 -13.536 -10.445 1.00 90.56 97 THR A CA 1
ATOM 712 C C . THR A 1 97 ? -4.779 -12.262 -11.070 1.00 90.56 97 THR A C 1
ATOM 714 O O . THR A 1 97 ? -4.893 -12.177 -12.292 1.00 90.56 97 THR A O 1
ATOM 717 N N . GLN A 1 98 ? -5.095 -11.258 -10.248 1.00 86.69 98 GLN A N 1
ATOM 718 C CA . GLN A 1 98 ? -5.556 -9.945 -10.697 1.00 86.69 98 GLN A CA 1
ATOM 719 C C . GLN A 1 98 ? -4.418 -8.933 -10.878 1.00 86.69 98 GLN A C 1
ATOM 721 O O . GLN A 1 98 ? -4.642 -7.868 -11.451 1.00 86.69 98 GLN A O 1
ATOM 726 N N . ILE A 1 99 ? -3.205 -9.241 -10.411 1.00 90.12 99 ILE A N 1
ATOM 727 C CA . ILE A 1 99 ? -2.033 -8.385 -10.610 1.00 90.12 99 ILE A CA 1
ATOM 728 C C . ILE A 1 99 ? -1.495 -8.619 -12.022 1.00 90.12 99 ILE A C 1
ATOM 730 O O . ILE A 1 99 ? -1.177 -9.745 -12.404 1.00 90.12 99 ILE A O 1
ATOM 734 N N . THR A 1 100 ? -1.356 -7.546 -12.796 1.00 92.44 100 THR A N 1
ATOM 735 C CA . THR A 1 100 ? -0.854 -7.615 -14.173 1.00 92.44 100 THR A CA 1
ATOM 736 C C . THR A 1 100 ? 0.555 -7.049 -14.256 1.00 92.44 100 THR A C 1
ATOM 738 O O . THR A 1 100 ? 0.802 -5.941 -13.785 1.00 92.44 100 THR A O 1
ATOM 741 N N . ALA A 1 101 ? 1.471 -7.777 -14.890 1.00 91.38 101 ALA A N 1
ATOM 742 C CA . ALA A 1 101 ? 2.811 -7.293 -15.200 1.00 91.38 101 ALA A CA 1
ATOM 743 C C . ALA A 1 101 ? 2.966 -7.153 -16.716 1.00 91.38 101 ALA A C 1
ATOM 745 O O . ALA A 1 101 ? 3.005 -8.155 -17.429 1.00 91.38 101 ALA A O 1
ATOM 746 N N . ASP A 1 102 ? 3.046 -5.910 -17.190 1.00 81.44 102 ASP A N 1
ATOM 747 C CA . ASP A 1 102 ? 3.349 -5.620 -18.597 1.00 81.44 102 ASP A CA 1
ATOM 748 C C . ASP A 1 102 ? 4.851 -5.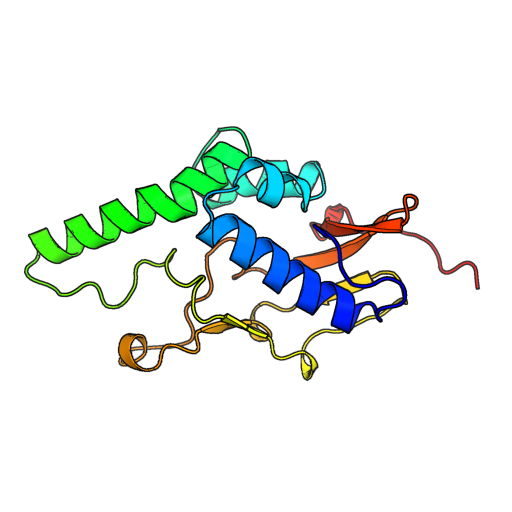792 -18.883 1.00 81.44 102 ASP A C 1
ATOM 750 O O . ASP A 1 102 ? 5.249 -6.091 -20.004 1.00 81.44 102 ASP A O 1
ATOM 754 N N . GLU A 1 103 ? 5.683 -5.629 -17.851 1.00 89.69 103 GLU A N 1
ATOM 755 C CA . GLU A 1 103 ? 7.142 -5.647 -17.919 1.00 89.69 103 GLU A CA 1
ATOM 756 C C . GLU A 1 103 ? 7.724 -6.403 -16.715 1.00 89.69 103 GLU A C 1
ATOM 758 O O . GLU A 1 103 ? 7.098 -6.506 -15.658 1.00 89.69 103 GLU A O 1
ATOM 763 N N . ALA A 1 104 ? 8.965 -6.888 -16.825 1.00 91.44 104 ALA A N 1
ATOM 764 C CA . ALA A 1 104 ? 9.621 -7.623 -15.733 1.00 91.44 104 ALA A CA 1
ATOM 765 C C . ALA A 1 104 ? 9.875 -6.773 -14.468 1.00 91.44 104 ALA A C 1
ATOM 767 O O . ALA A 1 104 ? 10.039 -7.321 -13.381 1.00 91.44 104 ALA A O 1
ATOM 768 N N . TRP A 1 105 ? 9.900 -5.446 -14.611 1.00 91.50 105 TRP A N 1
ATOM 769 C CA . TRP A 1 105 ? 10.216 -4.466 -13.565 1.00 91.50 105 TRP A CA 1
ATOM 770 C C . TRP A 1 105 ? 8.987 -3.661 -13.100 1.00 91.50 105 TRP A C 1
ATOM 772 O O . TRP A 1 105 ? 9.137 -2.724 -12.314 1.00 91.50 105 TRP A O 1
ATOM 782 N N . LEU A 1 106 ? 7.779 -3.995 -13.573 1.00 92.88 106 LEU A N 1
ATOM 783 C CA . LEU A 1 106 ? 6.558 -3.237 -13.295 1.00 92.88 106 LEU A CA 1
ATOM 784 C C . LEU A 1 106 ? 5.330 -4.142 -13.178 1.00 92.88 106 LEU A C 1
ATOM 786 O O . LEU A 1 106 ? 4.997 -4.887 -14.098 1.00 92.88 106 LEU A O 1
ATOM 790 N N . ALA A 1 107 ? 4.592 -3.977 -12.085 1.00 93.94 107 ALA A N 1
ATOM 791 C CA . ALA A 1 107 ? 3.282 -4.573 -11.880 1.00 93.94 107 ALA A CA 1
ATOM 792 C C . ALA A 1 107 ? 2.227 -3.499 -11.596 1.00 93.94 107 ALA A C 1
ATOM 794 O O . ALA A 1 107 ? 2.480 -2.515 -10.899 1.00 93.94 107 ALA A O 1
ATOM 795 N N . TYR A 1 108 ? 1.026 -3.716 -12.116 1.00 91.75 108 TYR A N 1
ATOM 796 C CA . TYR A 1 108 ? -0.181 -2.987 -11.767 1.00 91.75 108 TYR A CA 1
ATOM 797 C C . TYR A 1 108 ? -1.029 -3.845 -10.832 1.00 91.75 108 TYR A C 1
ATOM 799 O O . TYR A 1 108 ? -1.364 -4.989 -11.145 1.00 91.75 108 TYR A O 1
ATOM 807 N N . VAL A 1 109 ? -1.373 -3.277 -9.680 1.00 88.12 109 VAL A N 1
ATOM 808 C CA . VAL A 1 109 ? -2.220 -3.903 -8.668 1.00 88.12 109 VAL A CA 1
ATOM 809 C C . VAL A 1 109 ? -3.563 -3.174 -8.695 1.00 88.12 109 VAL A C 1
ATOM 811 O O . VAL A 1 109 ? -3.650 -2.040 -8.206 1.00 88.12 109 VAL A O 1
ATOM 814 N N . PRO A 1 110 ? -4.618 -3.757 -9.294 1.00 84.00 110 PRO A N 1
ATOM 815 C CA . PRO A 1 110 ? -5.948 -3.179 -9.195 1.00 84.00 110 PRO A CA 1
ATOM 816 C C . PRO A 1 110 ? -6.427 -3.270 -7.745 1.00 84.00 110 PRO A C 1
ATOM 818 O O . PRO A 1 110 ? -6.064 -4.190 -7.017 1.00 84.00 110 PRO A O 1
ATOM 821 N N . SER A 1 111 ? -7.289 -2.348 -7.319 1.00 76.06 111 SER A N 1
ATOM 822 C CA . SER A 1 111 ? -7.821 -2.373 -5.951 1.00 76.06 111 SER A CA 1
ATOM 823 C C . SER A 1 111 ? -8.616 -3.649 -5.659 1.00 76.06 111 SER A C 1
ATOM 825 O O . SER A 1 111 ? -8.633 -4.115 -4.530 1.00 76.06 111 SER A O 1
ATOM 827 N N . SER A 1 112 ? -9.206 -4.263 -6.689 1.00 77.38 112 SER A N 1
ATOM 828 C CA . SER A 1 112 ? -9.903 -5.549 -6.599 1.00 77.38 112 SER A CA 1
ATOM 829 C C . SER A 1 112 ? -8.992 -6.749 -6.319 1.00 77.38 112 SER A C 1
ATOM 831 O O . SER A 1 112 ? -9.502 -7.812 -5.970 1.00 77.38 112 SER A O 1
ATOM 833 N N . ALA A 1 113 ? -7.668 -6.599 -6.456 1.00 78.50 113 ALA A N 1
ATOM 834 C CA . ALA A 1 113 ? -6.705 -7.626 -6.062 1.00 78.50 113 ALA A CA 1
ATOM 835 C C . ALA A 1 113 ? -6.533 -7.715 -4.537 1.00 78.50 113 ALA A C 1
ATOM 837 O O . ALA A 1 113 ? -5.893 -8.649 -4.060 1.00 78.50 113 ALA A O 1
ATOM 838 N N . LEU A 1 114 ? -7.067 -6.753 -3.777 1.00 75.94 114 LEU A N 1
ATOM 839 C CA . LEU A 1 114 ? -6.930 -6.671 -2.327 1.00 75.94 114 LEU A CA 1
ATOM 840 C C . LEU A 1 114 ? -8.300 -6.824 -1.674 1.00 75.94 114 LEU A C 1
ATOM 842 O O . LEU A 1 114 ? -9.251 -6.120 -2.008 1.00 75.94 114 LEU A O 1
ATOM 846 N N . THR A 1 115 ? -8.406 -7.754 -0.732 1.00 71.31 115 THR A N 1
ATOM 847 C CA . THR A 1 115 ? -9.648 -7.994 0.011 1.00 71.31 115 THR A CA 1
ATOM 848 C C . THR A 1 115 ? -9.346 -8.310 1.463 1.00 71.31 115 THR A C 1
ATOM 850 O O . THR A 1 115 ? -8.415 -9.063 1.734 1.00 71.31 115 THR A O 1
ATOM 853 N N . SER A 1 116 ? -10.155 -7.810 2.394 1.00 66.19 116 SER A N 1
ATOM 854 C CA . SER A 1 116 ? -10.104 -8.273 3.783 1.00 66.19 116 SER A CA 1
ATOM 855 C C . SER A 1 116 ? -10.614 -9.725 3.907 1.00 66.19 116 SER A C 1
ATOM 857 O O . SER A 1 116 ? -11.588 -10.114 3.261 1.00 66.19 116 SER A O 1
ATOM 859 N N . LEU A 1 117 ? -9.926 -10.524 4.724 1.00 59.38 117 LEU A N 1
ATOM 860 C CA . LEU A 1 117 ? -10.191 -11.919 5.079 1.00 59.38 117 LEU A CA 1
ATOM 861 C C . LEU A 1 117 ? -10.936 -12.051 6.416 1.00 59.38 117 LEU A C 1
ATOM 863 O O . LEU A 1 117 ? -11.300 -13.170 6.783 1.00 59.38 117 LEU A O 1
ATOM 867 N N . ASP A 1 118 ? -11.170 -10.962 7.156 1.00 57.12 118 ASP A N 1
ATOM 868 C CA . ASP A 1 118 ? -11.927 -11.043 8.408 1.00 57.12 118 ASP A CA 1
ATOM 869 C C . ASP A 1 118 ? -13.429 -11.146 8.123 1.00 57.12 118 ASP A C 1
ATOM 871 O O . ASP A 1 118 ? -14.130 -10.173 7.857 1.00 57.12 118 ASP A O 1
ATOM 875 N N . THR A 1 119 ? -13.947 -12.370 8.176 1.00 46.31 119 THR A N 1
ATOM 876 C CA . THR A 1 119 ? -15.359 -12.666 7.900 1.00 46.31 119 THR A CA 1
ATOM 877 C C . THR A 1 119 ? -16.331 -12.205 8.993 1.00 46.31 119 THR A C 1
ATOM 879 O O . THR A 1 119 ? -17.543 -12.246 8.774 1.00 46.31 119 THR A O 1
ATOM 882 N N . THR A 1 120 ? -15.843 -11.778 10.161 1.00 51.12 120 T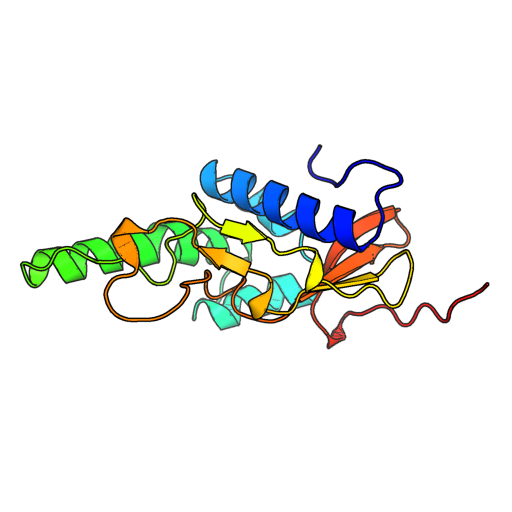HR A N 1
ATOM 883 C CA . THR A 1 120 ? -16.679 -11.317 11.287 1.00 51.12 120 THR A CA 1
ATOM 884 C C . THR A 1 120 ? -17.134 -9.865 11.103 1.00 51.12 120 THR A C 1
ATOM 886 O O . THR A 1 120 ? -18.183 -9.477 11.611 1.00 51.12 120 THR A O 1
ATOM 889 N N . GLU A 1 121 ? -16.398 -9.100 10.295 1.00 48.56 121 GLU A N 1
ATOM 890 C CA . GLU A 1 121 ? -16.575 -7.664 10.041 1.00 48.56 121 GLU A CA 1
ATOM 891 C C . GLU A 1 121 ? -17.422 -7.355 8.779 1.00 48.56 121 GLU A C 1
ATOM 893 O O . GLU A 1 121 ? -17.806 -6.220 8.511 1.00 48.56 121 GLU A O 1
ATOM 898 N N . PHE A 1 122 ? -17.784 -8.381 8.001 1.00 42.00 122 PHE A N 1
ATOM 899 C CA . PHE A 1 122 ? -18.291 -8.249 6.624 1.00 42.00 122 PHE A CA 1
ATOM 900 C C . PHE A 1 122 ? -19.813 -8.213 6.438 1.00 42.00 122 PHE A C 1
ATOM 902 O O . PHE A 1 122 ? -20.284 -8.209 5.296 1.00 42.00 122 PHE A O 1
ATOM 909 N N . ARG A 1 123 ? -20.608 -8.260 7.514 1.00 41.69 123 ARG A N 1
ATOM 910 C CA . ARG A 1 123 ? -22.025 -8.655 7.399 1.00 41.69 123 ARG A CA 1
ATOM 911 C C . ARG A 1 123 ? -22.890 -7.718 6.535 1.00 41.69 123 ARG A C 1
ATOM 913 O O . ARG A 1 123 ? -23.892 -8.202 6.019 1.00 41.69 123 ARG A O 1
ATOM 920 N N . ASP A 1 124 ? -22.475 -6.468 6.290 1.00 40.06 124 ASP A N 1
ATOM 921 C CA . ASP A 1 124 ? -23.312 -5.458 5.617 1.00 40.06 124 ASP A CA 1
ATOM 922 C C . ASP A 1 124 ? -22.733 -4.798 4.337 1.00 40.06 124 ASP A C 1
ATOM 924 O O . ASP A 1 124 ? -23.386 -3.916 3.781 1.00 40.06 124 ASP A O 1
ATOM 928 N N . GLY A 1 125 ? -21.596 -5.244 3.775 1.00 42.34 125 GLY A N 1
ATOM 929 C CA . GLY A 1 125 ? -21.258 -4.887 2.380 1.00 42.34 125 GLY A CA 1
ATOM 930 C C . GLY A 1 125 ? -19.787 -4.624 2.044 1.00 42.34 125 GLY A C 1
ATOM 931 O O . GLY A 1 125 ? -19.258 -3.554 2.309 1.00 42.34 125 GLY A O 1
ATOM 932 N N . SER A 1 126 ? -19.201 -5.594 1.333 1.00 43.47 126 SER A N 1
ATOM 933 C CA . SER A 1 126 ? -17.994 -5.538 0.488 1.00 43.47 126 SER A CA 1
ATOM 934 C C . SER A 1 126 ? -16.694 -4.978 1.087 1.00 43.47 126 SER A C 1
ATOM 936 O O . SER A 1 126 ? -16.442 -3.781 1.035 1.00 43.47 126 SER A O 1
ATOM 938 N N . GLY A 1 127 ? -15.784 -5.885 1.454 1.00 50.91 127 GLY A N 1
ATOM 939 C CA . GLY A 1 127 ? -14.376 -5.810 1.047 1.00 50.91 127 GLY A CA 1
ATOM 940 C C . GLY A 1 127 ? -13.656 -4.533 1.433 1.00 50.91 127 GLY A C 1
ATOM 941 O O . GLY A 1 127 ? -13.183 -3.818 0.553 1.00 50.91 127 GLY A O 1
ATOM 942 N N . LEU A 1 128 ? -13.568 -4.241 2.727 1.00 50.56 128 LEU A N 1
ATOM 943 C CA . LEU A 1 128 ? -12.879 -3.045 3.191 1.00 50.56 128 LEU A CA 1
ATOM 944 C C . LEU A 1 128 ? -11.368 -3.194 2.965 1.00 50.56 128 LEU A C 1
ATOM 946 O O . LEU A 1 128 ? -10.729 -4.123 3.455 1.00 50.56 128 LEU A O 1
ATOM 950 N N . THR A 1 129 ? -10.825 -2.283 2.162 1.00 53.44 129 THR A N 1
ATOM 951 C CA . THR A 1 129 ? -9.394 -2.121 1.889 1.00 53.44 129 THR A CA 1
ATOM 952 C C . THR A 1 129 ? -8.987 -0.768 2.475 1.00 53.44 129 THR A C 1
ATOM 954 O O . THR A 1 129 ? -9.724 0.195 2.243 1.00 53.44 129 THR A O 1
ATOM 957 N N . PRO A 1 130 ? -7.857 -0.640 3.201 1.00 53.75 130 PRO A N 1
ATOM 958 C CA . PRO A 1 130 ? -7.409 0.657 3.714 1.00 53.75 130 PRO A CA 1
ATOM 959 C C . PRO A 1 130 ? -7.380 1.713 2.603 1.00 53.75 130 PRO A C 1
ATOM 961 O O . PRO A 1 130 ? -6.959 1.400 1.494 1.00 53.75 130 PRO A O 1
ATOM 964 N N . ALA A 1 131 ? -7.780 2.962 2.865 1.00 53.84 131 ALA A N 1
ATOM 965 C CA . ALA A 1 131 ? -7.991 3.973 1.813 1.00 53.84 131 ALA A CA 1
ATOM 966 C C . ALA A 1 131 ? -6.789 4.196 0.864 1.00 53.84 131 ALA A C 1
ATOM 968 O O . ALA A 1 131 ? -6.972 4.462 -0.325 1.00 53.84 131 ALA A O 1
ATOM 969 N N . TRP A 1 132 ? -5.559 4.055 1.367 1.00 52.88 132 TRP A N 1
ATOM 970 C CA . TRP A 1 132 ? -4.330 4.170 0.574 1.00 52.88 132 TRP A CA 1
ATOM 971 C C . TRP A 1 132 ? -4.030 2.912 -0.274 1.00 52.88 132 TRP A C 1
ATOM 973 O O . TRP A 1 132 ? -3.415 3.037 -1.330 1.00 52.88 132 TRP A O 1
ATOM 983 N N . LEU A 1 133 ? -4.536 1.734 0.119 1.00 59.56 133 LEU A N 1
ATOM 984 C CA . LEU A 1 133 ? -4.529 0.481 -0.661 1.00 59.56 133 LEU A CA 1
ATOM 985 C C . LEU A 1 133 ? -5.793 0.281 -1.513 1.00 59.56 133 LEU A C 1
ATOM 987 O O . LEU A 1 133 ? -5.794 -0.521 -2.440 1.00 59.56 133 LEU A O 1
ATOM 991 N N . ALA A 1 134 ? -6.877 1.006 -1.228 1.00 58.34 134 ALA A N 1
ATOM 992 C CA . ALA A 1 134 ? -8.149 0.925 -1.950 1.00 58.34 134 ALA A CA 1
ATOM 993 C C . ALA A 1 134 ? -8.069 1.512 -3.366 1.00 58.34 134 ALA A C 1
ATOM 995 O O . ALA A 1 134 ? -9.023 1.435 -4.145 1.00 58.34 134 ALA A O 1
ATOM 996 N N . ARG A 1 135 ? -6.939 2.130 -3.710 1.00 69.44 135 ARG A N 1
ATOM 997 C CA . ARG A 1 135 ? -6.671 2.657 -5.042 1.00 69.44 135 ARG A CA 1
ATOM 998 C C . ARG A 1 135 ? -5.796 1.674 -5.787 1.00 69.44 135 ARG A C 1
ATOM 1000 O O . ARG A 1 135 ? -4.959 0.998 -5.203 1.00 69.44 135 ARG A O 1
ATOM 1007 N N . SER A 1 136 ? -5.971 1.627 -7.098 1.00 76.56 136 SER A N 1
ATOM 1008 C CA . SER A 1 136 ? -5.020 0.899 -7.917 1.00 76.56 136 SER A CA 1
ATOM 1009 C C . SER A 1 136 ? -3.651 1.563 -7.830 1.00 76.56 136 SER A C 1
ATOM 1011 O O . SER A 1 136 ? -3.547 2.789 -7.932 1.00 76.56 136 SER A O 1
ATOM 1013 N N . ILE A 1 137 ? -2.619 0.749 -7.669 1.00 84.00 137 ILE A N 1
ATOM 1014 C CA . ILE A 1 137 ? -1.239 1.196 -7.495 1.00 84.00 137 ILE A CA 1
ATOM 1015 C C . ILE A 1 137 ? -0.337 0.497 -8.500 1.00 84.00 137 ILE A C 1
ATOM 1017 O O . ILE A 1 137 ? -0.650 -0.586 -8.998 1.00 84.00 137 ILE A O 1
ATOM 1021 N N . TYR A 1 138 ? 0.804 1.116 -8.780 1.00 90.25 138 TYR A N 1
ATOM 1022 C CA . TYR A 1 138 ? 1.899 0.439 -9.455 1.00 90.25 138 TYR A CA 1
ATOM 1023 C C . TYR A 1 138 ? 2.950 0.036 -8.428 1.00 90.25 138 TYR A C 1
ATOM 1025 O O . TYR A 1 138 ? 3.220 0.767 -7.474 1.00 90.25 138 TYR A O 1
ATOM 1033 N N . VAL A 1 139 ? 3.559 -1.123 -8.642 1.00 92.06 139 VAL A N 1
ATOM 1034 C CA . VAL A 1 139 ? 4.773 -1.549 -7.950 1.00 92.06 139 VAL A CA 1
ATOM 1035 C C . VAL A 1 139 ? 5.867 -1.674 -8.996 1.00 92.06 139 VAL A C 1
ATOM 1037 O O . VAL A 1 139 ? 5.697 -2.371 -9.995 1.00 92.06 139 VAL A O 1
ATOM 1040 N N . GLN A 1 140 ? 6.970 -0.962 -8.791 1.00 93.06 140 GLN A N 1
ATOM 1041 C CA . GLN A 1 140 ? 8.014 -0.810 -9.795 1.00 93.06 140 GLN A CA 1
ATOM 1042 C C . GLN A 1 140 ? 9.403 -0.973 -9.184 1.00 93.06 140 GLN A C 1
ATOM 1044 O O . GLN A 1 140 ? 9.675 -0.439 -8.108 1.00 93.06 140 GLN A O 1
ATOM 1049 N N . GLN A 1 141 ? 10.293 -1.654 -9.899 1.00 93.56 141 GLN A N 1
ATOM 1050 C CA . GLN A 1 141 ? 11.712 -1.704 -9.577 1.00 93.56 141 GLN A CA 1
ATOM 1051 C C . GLN A 1 141 ? 12.435 -0.472 -10.139 1.00 93.56 141 GLN A C 1
ATOM 1053 O O . GLN A 1 141 ? 12.334 -0.154 -11.326 1.00 93.56 141 GLN A O 1
ATOM 1058 N N . GLY A 1 142 ? 13.163 0.250 -9.291 1.00 89.44 142 GLY A N 1
ATOM 1059 C CA . GLY A 1 142 ? 14.047 1.346 -9.690 1.00 89.44 142 GLY A CA 1
ATOM 1060 C C . GLY A 1 142 ? 15.289 0.858 -10.452 1.00 89.44 142 GLY A C 1
ATOM 1061 O O . GLY A 1 142 ? 15.526 -0.342 -10.563 1.00 89.44 142 GLY A O 1
ATOM 1062 N N . ASP A 1 143 ? 16.078 1.785 -11.004 1.00 87.88 143 ASP A N 1
ATOM 1063 C CA . ASP A 1 143 ? 17.400 1.482 -11.591 1.00 87.88 143 ASP A CA 1
ATOM 1064 C C . ASP A 1 143 ? 18.417 1.078 -10.509 1.00 87.88 143 ASP A C 1
ATOM 1066 O O . ASP A 1 143 ? 19.492 0.564 -10.798 1.00 87.88 143 ASP A O 1
ATOM 1070 N N . ASP A 1 144 ? 18.065 1.327 -9.248 1.00 88.38 144 ASP A N 1
ATOM 1071 C CA . ASP A 1 144 ? 18.771 0.899 -8.048 1.00 88.38 144 ASP A CA 1
ATOM 1072 C C . ASP A 1 144 ? 18.400 -0.528 -7.607 1.00 88.38 144 ASP A C 1
ATOM 1074 O O . ASP A 1 144 ? 18.754 -0.931 -6.502 1.00 88.38 144 ASP A O 1
ATOM 1078 N N . ASP A 1 145 ? 17.673 -1.275 -8.442 1.00 89.31 145 ASP A N 1
ATOM 1079 C CA . ASP A 1 145 ? 17.130 -2.608 -8.165 1.00 89.31 145 ASP A CA 1
ATOM 1080 C C . ASP A 1 145 ? 16.148 -2.672 -6.975 1.00 89.31 145 ASP A C 1
ATOM 1082 O O . ASP A 1 145 ? 15.790 -3.765 -6.526 1.00 89.31 145 ASP A O 1
ATOM 1086 N N . ILE A 1 146 ? 15.652 -1.528 -6.483 1.00 92.56 146 ILE A N 1
ATOM 1087 C CA . ILE A 1 146 ? 14.747 -1.449 -5.326 1.00 92.56 146 ILE A CA 1
ATOM 1088 C C . ILE A 1 146 ? 13.292 -1.325 -5.788 1.00 92.56 146 ILE A C 1
ATOM 1090 O O . ILE A 1 146 ? 12.935 -0.425 -6.551 1.00 92.56 146 ILE A O 1
ATOM 1094 N N . TRP A 1 147 ? 12.429 -2.195 -5.265 1.00 94.12 147 TRP A N 1
ATOM 1095 C CA . TRP A 1 147 ? 10.987 -2.173 -5.497 1.00 94.12 147 TRP A CA 1
ATOM 1096 C C . TRP A 1 147 ? 10.294 -1.144 -4.610 1.00 94.12 147 TRP A C 1
ATOM 1098 O O . TRP A 1 147 ? 10.514 -1.104 -3.395 1.00 94.12 147 TRP A O 1
ATOM 1108 N N . ARG A 1 148 ? 9.438 -0.325 -5.227 1.00 93.06 148 ARG A N 1
ATOM 1109 C CA . ARG A 1 148 ? 8.657 0.719 -4.557 1.00 93.06 148 ARG A CA 1
ATOM 1110 C C . ARG A 1 148 ? 7.237 0.797 -5.097 1.00 93.06 148 ARG A C 1
ATOM 1112 O O . ARG A 1 148 ? 6.989 0.505 -6.268 1.00 93.06 148 ARG A O 1
ATOM 1119 N N . PHE A 1 149 ? 6.324 1.260 -4.253 1.00 91.25 149 PHE A N 1
ATOM 1120 C CA . PHE A 1 149 ? 5.021 1.738 -4.687 1.00 91.25 149 PHE A CA 1
ATOM 1121 C C . PHE A 1 149 ? 5.187 3.039 -5.471 1.00 91.25 149 PHE A C 1
ATOM 1123 O O . PHE A 1 149 ? 5.906 3.946 -5.043 1.00 91.25 149 PHE A O 1
ATOM 1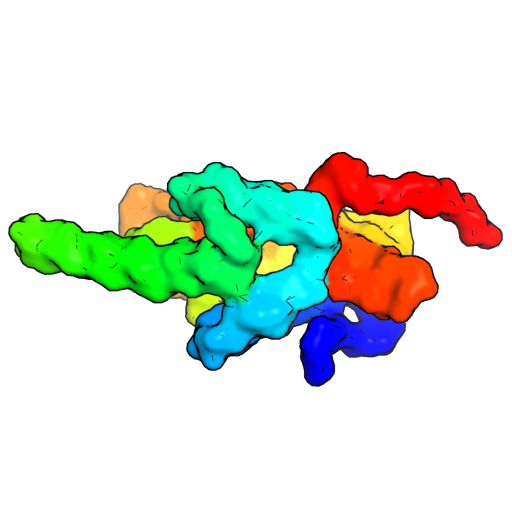130 N N . ALA A 1 150 ? 4.498 3.140 -6.601 1.00 87.81 150 ALA A N 1
ATOM 1131 C CA . ALA A 1 150 ? 4.531 4.294 -7.483 1.00 87.81 150 ALA A CA 1
ATOM 1132 C C . ALA A 1 150 ? 3.113 4.723 -7.867 1.00 87.81 150 ALA A C 1
ATOM 1134 O O . ALA A 1 150 ? 2.226 3.894 -8.112 1.00 87.81 150 ALA A O 1
ATOM 1135 N N . ALA A 1 151 ? 2.914 6.035 -7.967 1.00 79.00 151 ALA A N 1
ATOM 1136 C CA . ALA A 1 151 ? 1.723 6.584 -8.594 1.00 79.00 151 ALA A CA 1
ATOM 1137 C C . ALA A 1 151 ? 1.771 6.345 -10.113 1.00 79.00 151 ALA A C 1
ATOM 1139 O O . ALA A 1 151 ? 2.840 6.209 -10.706 1.00 79.00 151 ALA A O 1
ATOM 1140 N N . ALA A 1 152 ? 0.613 6.370 -10.777 1.00 80.31 152 ALA A N 1
ATOM 1141 C CA . ALA A 1 152 ? 0.543 6.226 -12.236 1.00 80.31 152 ALA A CA 1
ATOM 1142 C C . ALA A 1 152 ? 1.410 7.258 -12.989 1.00 80.31 152 ALA A C 1
ATOM 1144 O O . ALA A 1 152 ? 1.958 6.947 -14.044 1.00 80.31 152 ALA A O 1
ATOM 1145 N N . ALA A 1 153 ? 1.537 8.470 -12.437 1.00 77.25 153 ALA A N 1
ATOM 1146 C CA . ALA A 1 153 ? 2.354 9.549 -12.992 1.00 77.25 153 ALA A CA 1
ATOM 1147 C C . ALA A 1 153 ? 3.870 9.316 -12.838 1.00 77.25 153 ALA A C 1
ATOM 1149 O O . ALA A 1 153 ? 4.642 9.824 -13.645 1.00 77.25 153 ALA A O 1
ATOM 1150 N N . GLU A 1 154 ? 4.286 8.515 -11.852 1.00 74.06 154 GLU A N 1
ATOM 1151 C CA . GLU A 1 154 ? 5.690 8.193 -11.566 1.00 74.06 154 GLU A CA 1
ATOM 1152 C C . GLU A 1 154 ? 6.170 6.923 -12.263 1.00 74.06 154 GLU A C 1
ATOM 1154 O O . GLU A 1 154 ? 7.307 6.509 -12.046 1.00 74.06 154 GLU A O 1
ATOM 1159 N N . ARG A 1 155 ? 5.331 6.249 -13.053 1.00 77.38 155 ARG A N 1
ATOM 1160 C CA . ARG A 1 155 ? 5.780 5.060 -13.773 1.00 77.38 155 ARG A CA 1
ATOM 1161 C C . ARG A 1 155 ? 6.940 5.452 -14.689 1.00 77.38 155 ARG A C 1
ATOM 1163 O O . ARG A 1 155 ? 6.767 6.291 -15.574 1.00 77.38 155 ARG A O 1
ATOM 1170 N N . ASP A 1 156 ? 8.108 4.844 -14.491 1.00 72.75 156 ASP A N 1
ATOM 1171 C CA . ASP A 1 156 ? 9.239 5.084 -15.381 1.00 72.75 156 ASP A CA 1
ATOM 1172 C C . ASP A 1 156 ? 8.827 4.631 -16.785 1.00 72.75 156 ASP A C 1
ATOM 1174 O O . ASP A 1 156 ? 8.382 3.505 -16.984 1.00 72.75 156 ASP A O 1
ATOM 1178 N N . ASN A 1 157 ? 9.016 5.485 -17.788 1.00 60.69 157 ASN A N 1
ATOM 1179 C CA . ASN A 1 157 ? 8.969 5.058 -19.184 1.00 60.69 157 ASN A CA 1
ATOM 1180 C C . ASN A 1 157 ? 10.316 4.430 -19.553 1.00 60.69 157 ASN A C 1
ATOM 1182 O O . ASN A 1 157 ? 10.982 4.900 -20.479 1.00 60.69 157 ASN A O 1
ATOM 1186 N N . ARG A 1 158 ? 10.748 3.382 -18.835 1.00 65.75 158 ARG A N 1
ATOM 1187 C CA . ARG A 1 158 ? 11.804 2.523 -19.376 1.00 65.75 158 ARG A CA 1
ATOM 1188 C C . ARG A 1 158 ? 11.201 1.874 -20.609 1.00 65.75 158 ARG A C 1
ATOM 1190 O O . ARG A 1 158 ? 10.468 0.899 -20.520 1.00 65.75 158 ARG A O 1
ATOM 1197 N N . THR A 1 159 ? 11.432 2.474 -21.774 1.00 48.56 159 THR A N 1
ATOM 1198 C CA . THR A 1 159 ? 11.230 1.777 -23.040 1.00 48.56 159 THR A CA 1
ATOM 1199 C C . THR A 1 159 ? 11.995 0.481 -22.919 1.00 48.56 159 THR A C 1
ATOM 1201 O O . THR A 1 159 ? 13.193 0.548 -22.649 1.00 48.56 159 THR A O 1
ATOM 1204 N N . ALA A 1 160 ? 11.300 -0.645 -23.077 1.00 44.72 160 ALA A N 1
ATOM 1205 C CA . ALA A 1 160 ? 11.883 -1.972 -23.124 1.00 44.72 160 ALA A CA 1
ATOM 1206 C C . ALA A 1 160 ? 13.104 -1.960 -24.055 1.00 44.72 160 ALA A C 1
ATOM 1208 O O . ALA A 1 160 ? 12.991 -2.060 -25.277 1.00 44.72 160 ALA A O 1
ATOM 1209 N N . THR A 1 161 ? 14.291 -1.761 -23.491 1.00 39.06 161 THR A N 1
ATOM 1210 C CA . THR A 1 161 ? 15.534 -2.103 -24.161 1.00 39.06 161 THR A CA 1
ATOM 1211 C C . THR A 1 161 ? 15.641 -3.600 -23.977 1.00 39.06 161 THR A C 1
ATOM 1213 O O . THR A 1 161 ? 16.033 -4.060 -22.905 1.00 39.06 161 THR A O 1
ATOM 1216 N N . GLY A 1 162 ? 15.123 -4.316 -24.978 1.00 40.06 162 GLY A N 1
ATOM 1217 C CA . GLY A 1 162 ? 15.178 -5.772 -25.067 1.00 40.06 162 GLY A CA 1
ATOM 1218 C C . GLY A 1 162 ? 16.584 -6.325 -25.228 1.00 40.06 162 GLY A C 1
ATOM 1219 O O . GLY A 1 162 ? 17.548 -5.532 -25.342 1.00 40.06 162 GLY A O 1
#

pLDDT: mean 74.96, std 16.05, range [39.06, 95.06]

Sequence (162 aa):
ALQPISGSSAVDAAAQLIEIHRGLLESERFNEACSLYRAEFAGQLAGLAGHQGPCEETLYEAFVVQTDEAFAAAEALGEMPLTPAFFVPSAIAIDTTQITADEAWLAYVPSSALTSLDTTEFRDGSGLTPAWLARSIYVQQGDDDIWRFAAAAERDNRTATG

Foldseek 3Di:
DCFFDPPDFQLSRVVVNLLSLLVCLVVLVLVSNLVQADPVLLCVLCVQQVHRDGSSVSSCCLQPVQQVVQCVVCVVVVHHRLGRLNDDSPFKQFQSVQWDDPDRFKIKGALVRIFGPPPSSCPPDDGRDRRSSSHIWMWGQDPVRGIHIYDPVPPDPPPPPD